Protein AF-A0AB34YQG7-F1 (afdb_monomer_lite)

Radius of gyration: 16.18 Å; chains: 1; bounding box: 40×38×42 Å

pLDDT: mean 85.23, std 12.08, range [42.72, 97.69]

Foldseek 3Di:
DPDQQWDFDDDPPDGQWIFQQGPHVWTFIWGADPVRDIWTQWTADPVPRAIEGRDHDDPDNYHYPDDDDDDDDDPVPDDDDDD

Secondary structure (DSSP, 8-state):
-----EE--EETTEE-EEEE-TTSSSEEEEEE-TT--EEEEEEE-TTT--EEES-SS-SSSEEESS---PPP--GGGPPPPP-

Sequence (83 aa):
MSGFYGATPQTSWTGYAEMGLNGSSNFSIKVGDDLVTWRQALYVDRATGNVAIGANAPLTRLDVDGPIRPVSYSKINLPQASN

Structure (mmCIF, N/CA/C/O backbone):
data_AF-A0AB34YQG7-F1
#
_entry.id   AF-A0AB34YQG7-F1
#
loop_
_atom_site.group_PDB
_atom_site.id
_atom_site.type_symbol
_atom_site.label_atom_id
_atom_site.label_alt_id
_atom_site.label_comp_id
_atom_site.label_asym_id
_atom_site.label_entity_id
_atom_site.label_seq_id
_atom_site.pdbx_PDB_ins_code
_atom_site.Cartn_x
_atom_site.Cartn_y
_atom_site.Cartn_z
_atom_site.occupancy
_atom_site.B_iso_or_equiv
_atom_site.auth_seq_id
_atom_site.auth_comp_id
_atom_site.auth_asym_id
_atom_site.auth_atom_id
_atom_site.pdbx_PDB_model_num
ATOM 1 N N . MET A 1 1 ? 4.782 24.348 -12.227 1.00 42.72 1 MET A N 1
ATOM 2 C CA . MET A 1 1 ? 5.738 23.223 -12.308 1.00 42.72 1 MET A CA 1
ATOM 3 C C . MET A 1 1 ? 5.253 22.163 -11.330 1.00 42.72 1 MET A C 1
ATOM 5 O O . MET A 1 1 ? 5.302 22.425 -10.135 1.00 42.72 1 MET A O 1
ATOM 9 N N . SER A 1 2 ? 4.674 21.045 -11.787 1.00 51.75 2 SER A N 1
ATOM 10 C CA . SER A 1 2 ? 4.274 19.968 -10.868 1.00 51.75 2 SER A CA 1
ATOM 11 C C . SER A 1 2 ? 5.529 19.205 -10.453 1.00 51.75 2 SER A C 1
ATOM 13 O O . SER A 1 2 ? 6.014 18.341 -11.180 1.00 51.75 2 SER A O 1
ATOM 15 N N . GLY A 1 3 ? 6.115 19.608 -9.328 1.00 59.00 3 GLY A N 1
ATOM 16 C CA . GLY A 1 3 ? 7.247 18.907 -8.741 1.00 59.00 3 GLY A CA 1
ATOM 17 C C . GLY A 1 3 ? 6.807 17.538 -8.237 1.00 59.00 3 GLY A C 1
ATOM 18 O O . GLY A 1 3 ? 5.753 17.405 -7.613 1.00 59.00 3 GLY A O 1
ATOM 19 N N . PHE A 1 4 ? 7.624 16.524 -8.493 1.00 57.50 4 PHE A N 1
ATOM 20 C CA . PHE A 1 4 ? 7.551 15.267 -7.766 1.00 57.50 4 PHE A CA 1
ATOM 21 C C . PHE A 1 4 ? 7.877 15.554 -6.291 1.00 57.50 4 PHE A C 1
ATOM 23 O O . PHE A 1 4 ? 9.028 15.790 -5.936 1.00 57.50 4 PHE A O 1
ATOM 30 N N . TYR A 1 5 ? 6.856 15.598 -5.433 1.00 64.56 5 TYR A N 1
ATOM 31 C CA . TYR A 1 5 ? 7.025 15.648 -3.977 1.00 64.56 5 TYR A CA 1
ATOM 32 C C . TYR A 1 5 ? 7.174 14.218 -3.460 1.00 64.56 5 TYR A C 1
ATOM 34 O O . TYR A 1 5 ? 6.215 13.608 -2.979 1.00 64.56 5 TYR A O 1
ATOM 42 N N . GLY A 1 6 ? 8.368 13.659 -3.634 1.00 69.94 6 GLY A N 1
ATOM 43 C CA . GLY A 1 6 ? 8.674 12.297 -3.230 1.00 69.94 6 GLY A CA 1
ATOM 44 C C . GLY A 1 6 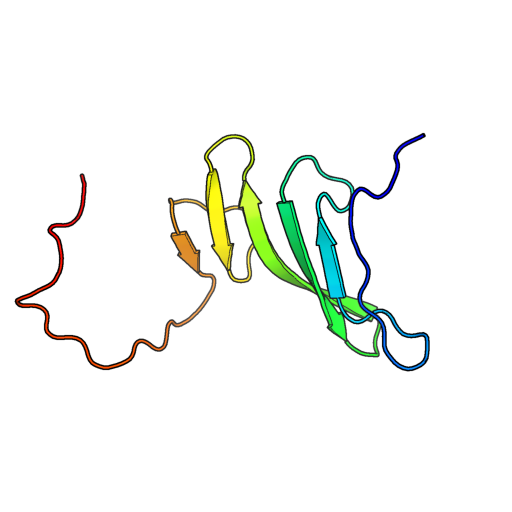? 10.162 11.975 -3.268 1.00 69.94 6 GLY A C 1
ATOM 45 O O . GLY A 1 6 ? 10.978 12.789 -3.695 1.00 69.94 6 GLY A O 1
ATOM 46 N N . ALA A 1 7 ? 10.503 10.766 -2.835 1.00 75.12 7 ALA A N 1
ATOM 47 C CA . ALA A 1 7 ? 11.829 10.182 -2.989 1.00 75.12 7 ALA A CA 1
ATOM 48 C C . ALA A 1 7 ? 11.737 8.910 -3.842 1.00 75.12 7 ALA A C 1
ATOM 50 O O . ALA A 1 7 ? 10.775 8.147 -3.716 1.00 75.12 7 ALA A O 1
ATOM 51 N N . THR A 1 8 ? 12.749 8.673 -4.678 1.00 74.56 8 THR A N 1
ATOM 52 C CA . THR A 1 8 ? 12.927 7.440 -5.457 1.00 74.56 8 THR A CA 1
ATOM 53 C C . THR A 1 8 ? 14.181 6.695 -4.984 1.00 74.56 8 THR A C 1
ATOM 55 O O . THR A 1 8 ? 15.276 6.907 -5.511 1.00 74.56 8 THR A O 1
ATOM 58 N N . PRO A 1 9 ? 14.087 5.855 -3.935 1.00 73.75 9 PRO A N 1
ATOM 59 C CA . PRO A 1 9 ? 15.204 5.005 -3.539 1.00 73.75 9 PRO A CA 1
ATOM 60 C C . PRO A 1 9 ? 15.671 4.134 -4.715 1.00 73.75 9 PRO A C 1
ATOM 62 O O . PRO A 1 9 ? 14.863 3.471 -5.371 1.00 73.75 9 PRO A O 1
ATOM 65 N N . GLN A 1 10 ? 16.979 4.143 -4.979 1.00 72.00 10 GLN A N 1
ATOM 66 C CA . GLN A 1 10 ? 17.588 3.463 -6.124 1.00 72.00 10 GLN A CA 1
ATOM 67 C C . GLN A 1 10 ? 18.789 2.606 -5.717 1.00 72.00 10 GLN A C 1
ATOM 69 O O . GLN A 1 10 ? 19.511 2.939 -4.775 1.00 72.00 10 GLN A O 1
ATOM 74 N N . THR A 1 11 ? 19.038 1.537 -6.474 1.00 68.88 11 THR A N 1
ATOM 75 C CA . THR A 1 11 ? 20.292 0.768 -6.434 1.00 68.88 11 THR A CA 1
ATOM 76 C C . THR A 1 11 ? 20.780 0.554 -7.861 1.00 68.88 11 THR A C 1
ATOM 78 O O . THR A 1 11 ? 19.971 0.231 -8.728 1.00 68.88 11 THR A O 1
ATOM 81 N N . SER A 1 12 ? 22.081 0.709 -8.121 1.00 73.94 12 SER A N 1
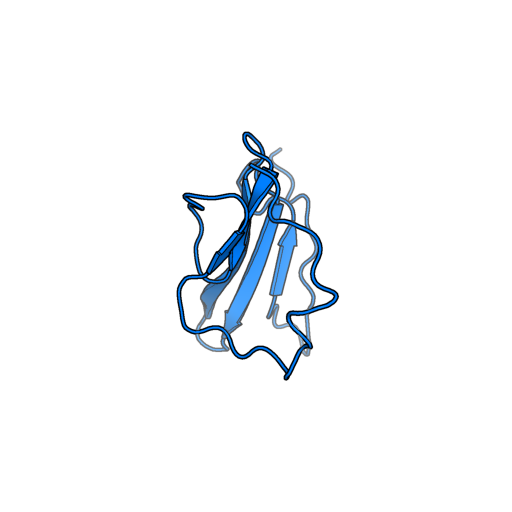ATOM 82 C CA . SER A 1 12 ? 22.665 0.517 -9.462 1.00 73.94 12 SER A CA 1
ATOM 83 C C . SER A 1 12 ? 21.955 1.308 -10.577 1.00 73.94 12 SER A C 1
ATOM 85 O O . SER A 1 12 ? 21.784 0.794 -11.675 1.00 73.94 12 SER A O 1
ATOM 87 N N . TRP A 1 13 ? 21.547 2.553 -10.295 1.00 66.44 13 TRP A N 1
ATOM 88 C CA . TRP A 1 13 ? 20.819 3.455 -11.211 1.00 66.44 13 TRP A CA 1
ATOM 89 C C . TRP A 1 13 ? 19.374 3.064 -11.554 1.00 66.44 13 TRP A C 1
ATOM 91 O O . TRP A 1 13 ? 18.722 3.775 -12.318 1.00 66.44 13 TRP A O 1
ATOM 101 N N . THR A 1 1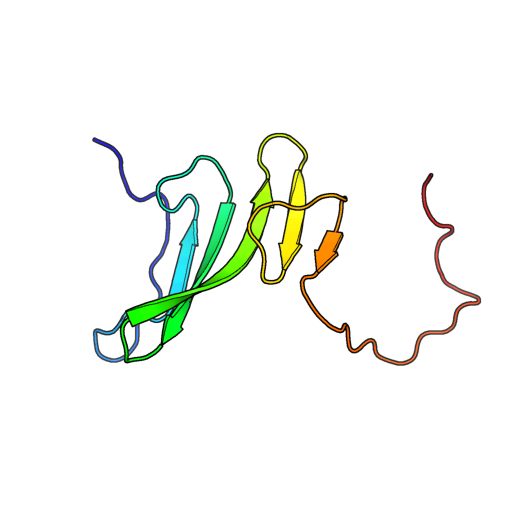4 ? 18.841 1.997 -10.956 1.00 72.19 14 THR A N 1
ATOM 102 C CA . THR A 1 14 ? 17.439 1.593 -11.119 1.00 72.19 14 THR A CA 1
ATOM 103 C C . THR A 1 14 ? 16.628 2.002 -9.891 1.00 72.19 14 THR A C 1
ATOM 105 O O . THR A 1 14 ? 16.989 1.680 -8.754 1.00 72.19 14 THR A O 1
ATOM 108 N N . GLY A 1 15 ? 15.530 2.731 -10.115 1.00 73.81 15 GLY A N 1
ATOM 109 C CA . GLY A 1 15 ? 14.555 3.080 -9.082 1.00 73.81 15 GLY A CA 1
ATOM 110 C C . GLY A 1 15 ? 13.565 1.938 -8.868 1.00 73.81 15 GLY A C 1
ATOM 111 O O . GLY A 1 15 ? 12.766 1.653 -9.752 1.00 73.81 15 GLY A O 1
ATOM 112 N N . TYR A 1 16 ? 13.605 1.304 -7.697 1.00 78.75 16 TYR A N 1
ATOM 113 C CA . TYR A 1 16 ? 12.711 0.186 -7.354 1.00 78.75 16 TYR A CA 1
ATOM 114 C C . TYR A 1 16 ? 11.511 0.608 -6.516 1.00 78.75 16 TYR A C 1
ATOM 116 O O . TYR A 1 16 ? 10.570 -0.162 -6.335 1.00 78.75 16 TYR A O 1
ATOM 124 N N . ALA A 1 17 ? 11.547 1.820 -5.972 1.00 79.56 17 ALA A N 1
ATOM 125 C CA . ALA A 1 17 ? 10.492 2.334 -5.129 1.00 79.56 17 ALA A CA 1
ATOM 126 C C . ALA A 1 17 ? 10.281 3.823 -5.372 1.00 79.56 17 ALA A C 1
ATOM 128 O O . ALA A 1 17 ? 11.220 4.569 -5.653 1.00 79.56 17 ALA A O 1
ATOM 129 N N . GLU A 1 18 ? 9.041 4.252 -5.186 1.00 80.19 18 GLU A N 1
ATOM 130 C CA . GLU A 1 18 ? 8.664 5.657 -5.135 1.00 80.19 18 GLU A CA 1
ATOM 131 C C . GLU A 1 18 ? 7.820 5.873 -3.886 1.00 80.19 18 GLU A C 1
ATOM 133 O O . GLU A 1 18 ? 6.871 5.123 -3.638 1.00 80.19 18 GLU A O 1
ATOM 138 N N . MET A 1 19 ? 8.145 6.904 -3.108 1.00 85.44 19 MET A N 1
ATOM 139 C CA . MET A 1 19 ? 7.324 7.333 -1.981 1.00 85.44 19 MET A CA 1
ATOM 140 C C . MET A 1 19 ? 6.992 8.813 -2.084 1.00 85.44 19 MET A C 1
ATOM 142 O O . MET A 1 19 ? 7.867 9.624 -2.378 1.00 85.44 19 MET A O 1
ATOM 146 N N . GLY A 1 20 ? 5.743 9.173 -1.804 1.00 84.75 20 GLY A N 1
ATOM 147 C CA . GLY A 1 20 ? 5.292 10.559 -1.798 1.00 84.75 20 GLY A CA 1
ATOM 148 C C . GLY A 1 20 ? 3.970 10.742 -2.523 1.00 84.75 20 GLY A C 1
ATOM 149 O O . GLY A 1 20 ? 3.148 9.827 -2.598 1.00 84.75 20 GLY A O 1
ATOM 150 N N . LEU A 1 21 ? 3.768 11.948 -3.045 1.00 79.94 21 LEU A N 1
ATOM 151 C CA . LEU A 1 21 ? 2.505 12.335 -3.666 1.00 79.94 21 LEU A CA 1
ATOM 152 C C . LEU A 1 21 ? 2.328 11.779 -5.086 1.00 79.94 21 LEU A C 1
ATOM 154 O O . LEU A 1 21 ? 1.224 11.830 -5.595 1.00 79.94 21 LEU A O 1
ATOM 158 N N . ASN A 1 22 ? 3.378 11.234 -5.713 1.00 69.38 22 ASN A N 1
ATOM 159 C CA . ASN A 1 22 ? 3.371 10.492 -6.989 1.00 69.38 22 ASN A CA 1
ATOM 160 C C . ASN A 1 22 ? 2.265 10.888 -8.006 1.00 69.38 22 ASN A C 1
ATOM 162 O O . ASN A 1 22 ? 1.417 10.075 -8.377 1.00 69.38 22 ASN A O 1
ATOM 166 N N . GLY A 1 23 ? 2.236 12.164 -8.413 1.00 73.25 23 GLY A N 1
ATOM 167 C CA . GLY A 1 23 ? 1.271 12.686 -9.397 1.00 73.25 23 GLY A CA 1
ATOM 168 C C . GLY A 1 23 ? -0.177 12.840 -8.899 1.00 73.25 23 GLY A C 1
ATOM 169 O O . GLY A 1 23 ? -1.062 13.182 -9.676 1.00 73.25 23 GLY A O 1
ATOM 170 N N . SER A 1 24 ? -0.415 12.613 -7.612 1.00 78.88 24 SER A N 1
ATOM 171 C CA . SER A 1 24 ? -1.688 12.691 -6.895 1.00 78.88 24 SER A CA 1
ATOM 172 C C . SER A 1 24 ? -1.592 13.670 -5.710 1.00 78.88 24 SER A C 1
ATOM 174 O O . SER A 1 24 ? -0.549 14.264 -5.450 1.00 78.88 24 SER A O 1
ATOM 176 N N . SER A 1 25 ? -2.691 13.860 -4.976 1.00 87.69 25 SER A N 1
ATOM 177 C CA . SER A 1 25 ? -2.692 14.524 -3.661 1.00 87.69 25 SER A CA 1
ATOM 178 C C . SER A 1 25 ? -2.606 13.540 -2.490 1.00 87.69 25 SER A C 1
ATOM 180 O O . SER A 1 25 ? -2.647 13.958 -1.336 1.00 87.69 25 SER A O 1
ATOM 182 N N . ASN A 1 26 ? -2.539 12.243 -2.778 1.00 90.38 26 ASN A N 1
ATOM 183 C CA . ASN A 1 26 ? -2.544 11.170 -1.789 1.00 90.38 26 ASN A CA 1
ATOM 184 C C . ASN A 1 26 ? -1.120 10.682 -1.532 1.00 90.38 26 ASN A C 1
ATOM 186 O O . ASN A 1 26 ? -0.309 10.616 -2.457 1.00 90.38 26 ASN A O 1
ATOM 190 N N . PHE A 1 27 ? -0.809 10.334 -0.283 1.00 91.38 27 PHE A N 1
ATOM 191 C CA . PHE A 1 27 ? 0.484 9.732 0.023 1.00 91.38 27 PHE A CA 1
ATOM 192 C C . PHE A 1 27 ? 0.482 8.278 -0.443 1.00 91.38 27 PHE A C 1
ATOM 194 O O . PHE A 1 27 ? -0.461 7.531 -0.184 1.00 91.38 27 PHE A O 1
ATOM 201 N N . SER A 1 28 ? 1.542 7.867 -1.129 1.00 93.31 28 SER A N 1
ATOM 202 C CA . SER A 1 28 ? 1.646 6.516 -1.660 1.00 93.31 28 SER A CA 1
ATOM 203 C C . SER A 1 28 ? 3.076 5.997 -1.620 1.00 93.31 28 SER A C 1
ATOM 205 O O . SER A 1 28 ? 4.034 6.765 -1.715 1.00 93.31 28 SER A O 1
ATOM 207 N N . ILE A 1 29 ? 3.197 4.678 -1.493 1.00 93.25 29 ILE A N 1
ATOM 208 C CA . ILE A 1 29 ? 4.421 3.917 -1.720 1.00 93.25 29 ILE A CA 1
ATOM 209 C C . ILE A 1 29 ? 4.122 2.911 -2.827 1.00 93.25 29 ILE A C 1
ATOM 211 O O . ILE A 1 29 ? 3.204 2.093 -2.701 1.00 93.25 29 ILE A O 1
ATOM 215 N N . LYS A 1 30 ? 4.899 2.969 -3.905 1.00 91.06 30 LYS A N 1
ATOM 216 C CA . LYS A 1 30 ? 4.856 2.002 -5.003 1.00 91.06 30 LYS A CA 1
ATOM 217 C C . LYS A 1 30 ? 6.201 1.313 -5.131 1.00 91.06 30 LYS A C 1
ATOM 219 O O . LYS A 1 30 ? 7.232 1.914 -4.833 1.00 91.06 30 LYS A O 1
ATOM 224 N N . VAL A 1 31 ? 6.173 0.068 -5.583 1.00 91.75 31 VAL A N 1
ATOM 225 C CA . VAL A 1 31 ? 7.375 -0.714 -5.880 1.00 91.75 31 VAL A CA 1
ATOM 226 C C . VAL A 1 31 ? 7.314 -1.222 -7.311 1.00 91.75 31 VAL A C 1
ATOM 228 O O . VAL A 1 31 ? 6.247 -1.623 -7.778 1.00 91.75 31 VAL A O 1
ATOM 231 N N . GLY A 1 32 ? 8.442 -1.152 -8.003 1.00 89.62 32 GLY A N 1
ATOM 232 C CA . GLY A 1 32 ? 8.618 -1.630 -9.367 1.00 89.62 32 GLY A CA 1
ATOM 233 C C . GLY A 1 32 ? 9.395 -2.942 -9.390 1.00 89.62 32 GLY A C 1
ATOM 234 O O . GLY A 1 32 ? 10.175 -3.218 -8.478 1.00 89.62 32 GLY A O 1
ATOM 235 N N . ASP A 1 33 ? 9.191 -3.744 -10.429 1.00 87.94 33 ASP A N 1
ATOM 236 C CA . ASP A 1 33 ? 10.130 -4.802 -10.804 1.00 87.94 33 ASP A CA 1
ATOM 237 C C . ASP A 1 33 ? 11.092 -4.340 -11.915 1.00 87.94 33 ASP A C 1
ATOM 239 O O . ASP A 1 33 ? 10.967 -3.238 -12.457 1.00 87.94 33 ASP A O 1
ATOM 243 N N . ASP A 1 34 ? 12.052 -5.200 -12.271 1.00 83.81 34 ASP A N 1
ATOM 244 C CA . ASP A 1 34 ? 13.028 -4.959 -13.348 1.00 83.81 34 ASP A CA 1
ATOM 245 C C . ASP A 1 34 ? 12.376 -4.771 -14.732 1.00 83.81 34 ASP A C 1
ATOM 247 O O . ASP A 1 34 ? 13.018 -4.302 -15.672 1.00 83.81 34 ASP A O 1
ATOM 251 N N . LEU A 1 35 ? 11.100 -5.144 -14.871 1.00 82.31 35 LEU A N 1
ATOM 252 C CA . LEU A 1 35 ? 10.319 -5.068 -16.103 1.00 82.31 35 LEU A CA 1
ATOM 253 C C . LEU A 1 35 ? 9.404 -3.835 -16.137 1.00 82.31 35 LEU A C 1
ATOM 255 O O . LEU A 1 35 ? 8.528 -3.742 -16.997 1.00 82.31 35 LEU A O 1
ATOM 259 N N . VAL A 1 36 ? 9.623 -2.865 -15.239 1.00 79.38 36 VAL A N 1
ATOM 260 C CA . VAL A 1 36 ? 8.876 -1.595 -15.158 1.00 79.38 36 VAL A CA 1
ATOM 261 C C . VAL A 1 36 ? 7.398 -1.794 -14.776 1.00 79.38 36 VAL A C 1
ATOM 263 O O . VAL A 1 36 ? 6.558 -0.915 -14.978 1.00 79.38 36 VAL A O 1
ATOM 266 N N . THR A 1 37 ? 7.049 -2.932 -14.170 1.00 88.00 37 THR A N 1
ATOM 267 C CA . THR A 1 37 ? 5.708 -3.142 -13.616 1.00 88.00 37 THR A CA 1
ATOM 268 C C . THR A 1 37 ? 5.627 -2.522 -12.229 1.00 88.00 37 THR A C 1
ATOM 270 O O . THR A 1 37 ? 6.267 -2.989 -11.289 1.00 88.00 37 THR A O 1
ATOM 273 N N . TRP A 1 38 ? 4.792 -1.494 -12.076 1.00 88.75 38 TRP A N 1
ATOM 274 C CA . TRP A 1 38 ? 4.571 -0.823 -10.796 1.00 88.75 38 TRP A CA 1
ATOM 275 C C . TRP A 1 38 ? 3.395 -1.418 -10.030 1.00 88.75 38 TRP A C 1
ATOM 277 O O . TRP A 1 38 ? 2.294 -1.567 -10.558 1.00 88.75 38 TRP A O 1
ATOM 287 N N . ARG A 1 39 ? 3.613 -1.696 -8.746 1.00 92.06 39 ARG A N 1
ATOM 288 C CA . ARG A 1 39 ? 2.605 -2.192 -7.807 1.00 92.06 39 ARG A CA 1
ATOM 289 C C . ARG A 1 39 ? 2.356 -1.162 -6.716 1.00 92.06 39 ARG A C 1
ATOM 291 O O . ARG A 1 39 ? 3.298 -0.599 -6.155 1.00 92.06 39 ARG A O 1
ATOM 298 N N . GLN A 1 40 ? 1.087 -0.941 -6.387 1.00 94.38 40 GLN A N 1
ATOM 299 C CA . GLN A 1 40 ? 0.703 -0.125 -5.240 1.00 94.38 40 GLN A CA 1
ATOM 300 C C . GLN A 1 40 ? 0.939 -0.930 -3.959 1.00 94.38 40 GLN A C 1
ATOM 302 O O . GLN A 1 40 ? 0.240 -1.903 -3.708 1.00 94.38 40 GLN A O 1
ATOM 307 N N . ALA A 1 41 ? 1.930 -0.545 -3.153 1.00 95.19 41 ALA A N 1
ATOM 308 C CA . ALA A 1 41 ? 2.229 -1.250 -1.907 1.00 95.19 41 ALA A CA 1
ATOM 309 C C . ALA A 1 41 ? 1.399 -0.685 -0.749 1.00 95.19 41 ALA A C 1
ATOM 311 O O . ALA A 1 41 ? 0.712 -1.429 -0.052 1.00 95.19 41 ALA A O 1
ATOM 312 N N . LEU A 1 42 ? 1.437 0.639 -0.579 1.00 96.00 42 LEU A N 1
ATOM 313 C CA . LEU A 1 42 ? 0.695 1.361 0.452 1.00 96.00 42 LEU A CA 1
ATOM 314 C C . LEU A 1 42 ? 0.113 2.641 -0.129 1.00 96.00 42 LEU A C 1
ATOM 316 O O . LEU A 1 42 ? 0.791 3.354 -0.868 1.00 96.00 42 LEU A O 1
ATOM 320 N N . TYR A 1 43 ? -1.125 2.947 0.224 1.00 96.38 43 TYR A N 1
ATOM 321 C CA . TYR A 1 43 ? -1.815 4.154 -0.201 1.00 96.38 43 TYR A CA 1
ATOM 322 C C . TYR A 1 43 ? -2.575 4.760 0.977 1.00 96.38 43 TYR A C 1
ATOM 324 O O . TYR A 1 43 ? -3.228 4.038 1.724 1.00 96.38 43 TYR A O 1
ATOM 332 N N . VAL A 1 44 ? -2.490 6.078 1.141 1.00 96.75 44 VAL A N 1
ATOM 333 C CA . VAL A 1 44 ? -3.222 6.828 2.166 1.00 96.75 44 VAL A CA 1
ATOM 334 C C . VAL A 1 44 ? -4.097 7.863 1.482 1.00 96.75 44 VAL A C 1
ATOM 336 O O . VAL A 1 44 ? -3.595 8.787 0.835 1.00 96.75 44 VAL A O 1
ATOM 339 N N . ASP A 1 45 ? -5.406 7.715 1.650 1.00 96.19 45 ASP A N 1
ATOM 340 C CA . ASP A 1 45 ? -6.384 8.651 1.118 1.00 96.19 45 ASP A CA 1
ATOM 341 C C . ASP A 1 45 ? -6.362 9.964 1.911 1.00 96.19 45 ASP A C 1
ATOM 343 O O . ASP A 1 45 ? -6.569 9.983 3.125 1.00 96.19 45 ASP A O 1
ATOM 347 N N . ARG A 1 46 ? -6.127 11.089 1.229 1.00 94.31 46 ARG A N 1
ATOM 348 C CA . ARG A 1 46 ? -6.042 12.410 1.867 1.00 94.31 46 ARG A CA 1
ATOM 349 C C . ARG A 1 46 ? -7.373 12.862 2.469 1.00 94.31 46 ARG A C 1
ATOM 351 O O . ARG A 1 46 ? -7.359 13.620 3.435 1.00 94.31 46 ARG A O 1
ATOM 358 N N . ALA A 1 47 ? -8.502 12.484 1.872 1.00 94.94 47 ALA A N 1
ATOM 359 C CA . ALA A 1 47 ? -9.811 12.988 2.281 1.00 94.94 47 ALA A CA 1
ATOM 360 C C . ALA A 1 47 ? -10.314 12.315 3.565 1.00 94.94 47 ALA A C 1
ATOM 362 O O . ALA A 1 47 ? -10.950 12.963 4.391 1.00 94.94 47 ALA A O 1
ATOM 363 N N . THR A 1 48 ? -10.010 11.030 3.735 1.00 95.81 48 THR A N 1
ATOM 364 C CA . THR A 1 48 ? -10.534 10.185 4.819 1.00 95.81 48 THR A CA 1
ATOM 365 C C . THR A 1 48 ? -9.469 9.756 5.827 1.00 95.81 48 THR A C 1
ATOM 367 O O . THR A 1 48 ? -9.798 9.413 6.961 1.00 95.81 48 THR A O 1
ATOM 370 N N . GLY A 1 49 ? -8.191 9.771 5.438 1.00 95.38 49 GLY A N 1
ATOM 371 C CA . GLY A 1 49 ? -7.100 9.183 6.213 1.00 95.38 49 GLY A CA 1
ATOM 372 C C . GLY A 1 49 ? -7.081 7.651 6.183 1.00 95.38 49 GLY A C 1
ATOM 373 O O . GLY A 1 49 ? -6.330 7.043 6.946 1.00 95.38 49 GLY A O 1
ATOM 374 N N . ASN A 1 50 ? -7.901 7.020 5.337 1.00 97.56 50 ASN A N 1
ATOM 375 C CA . ASN A 1 50 ? -7.942 5.570 5.201 1.00 97.56 50 ASN A CA 1
ATOM 376 C C . ASN A 1 50 ? -6.667 5.048 4.530 1.00 97.56 50 ASN A C 1
ATOM 378 O O . ASN A 1 50 ? -6.125 5.675 3.614 1.00 97.56 50 ASN A O 1
ATOM 382 N N . VAL A 1 51 ? -6.214 3.8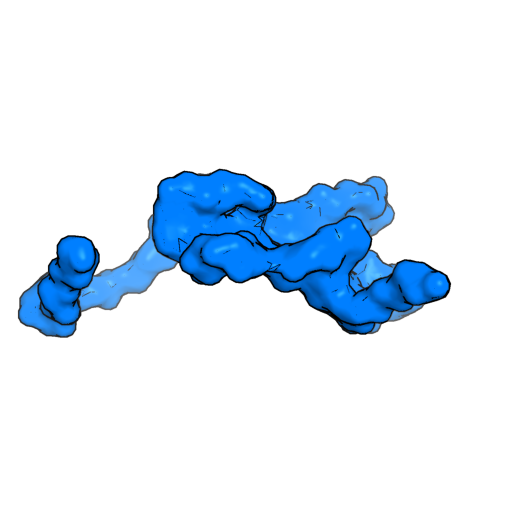75 4.968 1.00 97.69 51 VAL A N 1
ATOM 383 C CA . VAL A 1 51 ? -5.003 3.223 4.465 1.00 97.69 51 VAL A CA 1
ATOM 384 C C . VAL A 1 51 ? -5.382 1.973 3.683 1.00 97.69 51 VAL A C 1
ATOM 386 O O . VAL A 1 51 ? -6.098 1.119 4.199 1.00 97.69 51 VAL A O 1
ATOM 389 N N . ALA A 1 52 ? -4.866 1.851 2.463 1.00 97.69 52 ALA A N 1
ATOM 390 C CA . ALA A 1 52 ? -4.927 0.634 1.665 1.00 97.69 52 ALA A CA 1
ATOM 391 C C . ALA A 1 52 ? -3.548 -0.034 1.568 1.00 97.69 52 ALA A C 1
ATOM 393 O O . ALA A 1 52 ? -2.531 0.644 1.383 1.00 97.69 52 ALA A O 1
ATOM 394 N N . ILE A 1 53 ? -3.532 -1.365 1.635 1.00 97.69 53 ILE A N 1
ATOM 395 C CA . ILE A 1 53 ? -2.379 -2.222 1.339 1.00 97.69 53 ILE A CA 1
ATOM 396 C C . ILE A 1 53 ? -2.705 -3.034 0.084 1.00 97.69 53 ILE A C 1
ATOM 398 O O . ILE A 1 53 ? -3.718 -3.728 0.050 1.00 97.69 53 ILE A O 1
ATOM 402 N N . GLY A 1 54 ? -1.870 -2.927 -0.952 1.00 96.44 54 GLY A N 1
ATOM 403 C CA . GLY A 1 54 ? -2.098 -3.603 -2.240 1.00 96.44 54 GLY A CA 1
ATOM 404 C C . GLY A 1 54 ? -3.113 -2.927 -3.177 1.00 96.44 54 GLY A C 1
ATOM 405 O O . GLY A 1 54 ? -3.156 -3.263 -4.354 1.00 96.44 54 GLY A O 1
ATOM 406 N N . ALA A 1 55 ? -3.874 -1.936 -2.696 1.00 95.00 55 ALA A N 1
ATOM 407 C CA . ALA A 1 55 ? -4.908 -1.223 -3.454 1.00 95.00 55 ALA A CA 1
ATOM 408 C C . ALA A 1 55 ? -4.743 0.307 -3.385 1.00 95.00 55 ALA A C 1
ATOM 410 O O . ALA A 1 55 ? -3.913 0.832 -2.642 1.00 95.00 55 ALA A O 1
ATOM 411 N N . ASN A 1 56 ? -5.538 1.040 -4.170 1.00 93.62 56 ASN A N 1
ATOM 412 C CA . ASN A 1 56 ? -5.512 2.508 -4.264 1.00 93.62 56 ASN A CA 1
ATOM 413 C C . ASN A 1 56 ? -6.852 3.189 -3.913 1.00 93.62 56 ASN A C 1
ATOM 415 O O . ASN A 1 56 ? -6.983 4.399 -4.089 1.00 93.62 56 ASN A O 1
ATOM 419 N N . ALA A 1 57 ? -7.841 2.429 -3.436 1.00 93.56 57 ALA A N 1
ATOM 420 C CA . ALA A 1 57 ? -9.181 2.920 -3.123 1.00 93.56 57 ALA A CA 1
ATOM 421 C C . ALA A 1 57 ? -9.730 2.231 -1.857 1.00 93.56 57 ALA A C 1
ATOM 423 O O . ALA A 1 57 ? -10.568 1.338 -1.969 1.00 93.56 57 ALA A O 1
ATOM 424 N N . PRO A 1 58 ? -9.237 2.595 -0.657 1.00 96.94 58 PRO A N 1
ATOM 425 C CA . PRO A 1 58 ? -9.668 1.959 0.584 1.00 96.94 58 PRO A CA 1
ATOM 426 C C . PRO A 1 58 ? -11.154 2.213 0.868 1.00 96.94 58 PRO A C 1
ATOM 428 O O . PRO A 1 58 ? -11.596 3.364 0.905 1.00 96.94 58 PRO A O 1
ATOM 431 N N . LEU A 1 59 ? -11.907 1.149 1.146 1.00 96.12 59 LEU A N 1
ATOM 432 C CA . LEU A 1 59 ? -13.331 1.215 1.501 1.00 96.12 59 LEU A CA 1
ATOM 433 C C . LEU A 1 59 ? -13.574 1.396 3.007 1.00 96.12 59 LEU A C 1
ATOM 435 O O . LEU A 1 59 ? -14.658 1.795 3.428 1.00 96.12 59 LEU A O 1
ATOM 439 N N . THR A 1 60 ? -12.567 1.109 3.831 1.00 95.69 60 THR A N 1
ATOM 440 C CA . THR A 1 60 ? -12.600 1.256 5.291 1.00 95.69 60 THR A CA 1
ATOM 441 C C . THR A 1 60 ? -11.260 1.785 5.805 1.00 95.69 60 THR A C 1
ATOM 443 O O . THR A 1 60 ? -10.333 1.998 5.026 1.00 95.69 60 THR A O 1
ATOM 446 N N . ARG A 1 61 ? -11.139 2.015 7.119 1.00 95.62 61 ARG A N 1
ATOM 447 C CA . ARG A 1 61 ? -9.952 2.647 7.729 1.00 95.62 61 ARG A CA 1
ATOM 448 C C . ARG A 1 61 ? -8.646 1.932 7.393 1.00 95.62 61 ARG A C 1
ATOM 450 O O . ARG A 1 61 ? -7.639 2.594 7.157 1.00 95.62 61 ARG A O 1
ATOM 457 N N . LEU A 1 62 ? -8.681 0.603 7.390 1.00 96.50 62 LEU A N 1
ATOM 458 C CA . LEU A 1 62 ? -7.599 -0.259 6.938 1.00 96.50 62 LEU A CA 1
ATOM 459 C C . LEU A 1 62 ? -8.177 -1.273 5.955 1.00 96.50 62 LEU A C 1
ATOM 461 O O . LEU A 1 62 ? -8.917 -2.166 6.363 1.00 96.50 62 LEU A O 1
ATOM 465 N N . ASP A 1 63 ? -7.831 -1.122 4.685 1.00 97.56 63 ASP A N 1
ATOM 466 C CA . ASP A 1 63 ? -8.241 -2.009 3.604 1.00 97.56 63 ASP A CA 1
ATOM 467 C C . ASP A 1 63 ? -7.027 -2.795 3.094 1.00 97.56 63 ASP A C 1
ATOM 469 O O . ASP A 1 63 ? -5.968 -2.221 2.833 1.00 97.56 63 ASP A O 1
ATOM 473 N N . VAL A 1 64 ? -7.144 -4.116 3.001 1.00 97.06 64 VAL A N 1
ATOM 474 C CA . VAL A 1 64 ? -6.048 -4.993 2.575 1.00 97.06 64 VAL A CA 1
ATOM 475 C C . VAL A 1 64 ? -6.560 -5.864 1.444 1.00 97.06 64 VAL A C 1
ATOM 477 O O . VAL A 1 64 ? -7.398 -6.738 1.663 1.00 97.06 64 VAL A O 1
ATOM 480 N N . ASP A 1 65 ? -6.018 -5.652 0.246 1.00 96.75 65 ASP A N 1
ATOM 481 C CA . ASP A 1 65 ? -6.327 -6.469 -0.926 1.00 96.75 65 ASP A CA 1
ATOM 482 C C . ASP A 1 65 ? -5.523 -7.775 -0.883 1.00 96.75 65 ASP A C 1
ATOM 484 O O . ASP A 1 65 ? -4.500 -7.952 -1.548 1.00 96.75 65 ASP A O 1
ATOM 488 N N . GLY A 1 66 ? -5.939 -8.670 0.014 1.00 95.56 66 GLY A N 1
ATOM 489 C CA . GLY A 1 66 ? -5.367 -10.001 0.155 1.00 95.56 66 GLY A CA 1
ATOM 490 C C . GLY A 1 66 ? -5.335 -10.537 1.590 1.00 95.56 66 GLY A C 1
ATOM 491 O O . GLY A 1 66 ? -5.783 -9.888 2.537 1.00 95.56 66 GLY A O 1
ATOM 492 N N . PRO A 1 67 ? -4.806 -11.760 1.777 1.00 95.25 67 PRO A N 1
ATOM 493 C CA . PRO A 1 67 ? -4.723 -12.394 3.088 1.00 95.25 67 PRO A CA 1
ATOM 494 C C . PRO A 1 67 ? -3.775 -11.664 4.050 1.00 95.25 67 PRO A C 1
ATOM 496 O O . PRO A 1 67 ? -2.673 -11.264 3.680 1.00 95.25 67 PRO A O 1
ATOM 499 N N . ILE A 1 68 ? -4.157 -11.598 5.327 1.00 94.81 68 ILE A N 1
ATOM 500 C CA . ILE A 1 68 ? -3.309 -11.096 6.417 1.00 94.81 68 ILE A CA 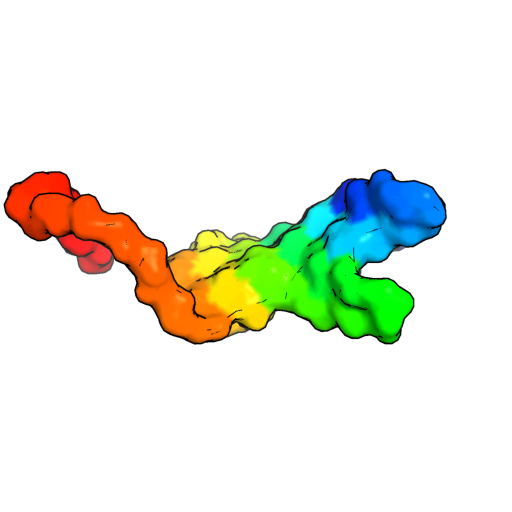1
ATOM 501 C C . ILE A 1 68 ? -2.743 -12.289 7.194 1.00 94.81 68 ILE A C 1
ATOM 503 O O . ILE A 1 68 ? -3.476 -13.213 7.546 1.00 94.81 68 ILE A O 1
ATOM 507 N N . ARG A 1 69 ? -1.443 -12.255 7.514 1.00 93.75 69 ARG A N 1
ATOM 508 C CA . ARG A 1 69 ? -0.783 -13.231 8.397 1.00 93.75 69 ARG A CA 1
ATOM 509 C C . ARG A 1 69 ? -0.458 -12.592 9.755 1.00 93.75 69 ARG A C 1
ATOM 511 O O . ARG A 1 69 ? 0.651 -12.086 9.928 1.00 93.75 69 ARG A O 1
ATOM 518 N N . PRO A 1 70 ? -1.390 -12.587 10.721 1.00 89.56 70 PRO A N 1
ATOM 519 C CA . PRO A 1 70 ? -1.105 -12.103 12.065 1.00 89.56 70 PRO A CA 1
ATOM 520 C C . PRO A 1 70 ? -0.262 -13.123 12.845 1.00 89.56 70 PRO A C 1
ATOM 522 O O . PRO A 1 70 ? -0.331 -14.330 12.606 1.00 89.56 70 PRO A O 1
ATOM 525 N N . VAL A 1 71 ? 0.519 -12.646 13.812 1.00 89.00 71 VAL A N 1
ATOM 526 C CA . VAL A 1 71 ? 1.077 -13.509 14.866 1.00 89.00 71 VAL A CA 1
ATOM 527 C C . VAL A 1 71 ? -0.018 -13.882 15.872 1.00 89.00 71 VAL A C 1
ATOM 529 O O . VAL A 1 71 ? -1.058 -13.226 15.924 1.00 89.00 71 VAL A O 1
ATOM 532 N N . SER A 1 72 ? 0.204 -14.907 16.700 1.00 89.94 72 SER A N 1
ATOM 533 C CA . SER A 1 72 ? -0.718 -15.221 17.798 1.00 89.94 72 SER A CA 1
ATOM 534 C C . SER A 1 72 ? -0.804 -14.049 18.775 1.00 89.94 72 SER A C 1
ATOM 536 O O . SER A 1 72 ? 0.214 -13.585 19.287 1.00 89.94 72 SER A O 1
ATOM 538 N N . TYR A 1 73 ? -2.021 -13.602 19.073 1.00 83.88 73 TYR A N 1
ATOM 539 C CA . TYR A 1 73 ? -2.296 -12.589 20.087 1.00 83.88 73 TYR A CA 1
ATOM 540 C C . TYR A 1 73 ? -3.355 -13.099 21.065 1.00 83.88 73 TYR A C 1
ATOM 542 O O . TYR A 1 73 ? -4.283 -13.819 20.692 1.00 83.88 73 TYR A O 1
ATOM 550 N N . SER A 1 74 ? -3.231 -12.720 22.339 1.00 89.44 74 SER A N 1
ATOM 551 C CA . SER A 1 74 ? -4.278 -13.004 23.320 1.00 89.44 74 SER A CA 1
ATOM 552 C C . SER A 1 74 ? -5.465 -12.082 23.071 1.00 89.44 74 SER A C 1
ATOM 554 O O . SER A 1 74 ? -5.344 -10.863 23.190 1.00 89.44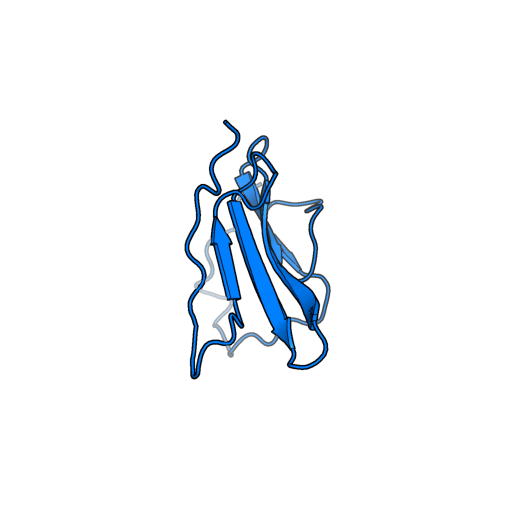 74 SER A O 1
ATOM 556 N N . LYS A 1 75 ? -6.631 -12.662 22.771 1.00 85.00 75 LYS A N 1
ATOM 557 C CA . LYS A 1 75 ? -7.873 -11.897 22.593 1.00 85.00 75 LYS A CA 1
ATOM 558 C C . LYS A 1 75 ? -8.298 -11.163 23.873 1.00 85.00 75 LYS A C 1
ATOM 560 O O . LYS A 1 75 ? -8.946 -10.129 23.787 1.00 85.00 75 LYS A O 1
ATOM 565 N N . ILE A 1 76 ? -7.914 -11.683 25.042 1.00 89.06 76 ILE A N 1
ATOM 566 C CA . ILE A 1 76 ? -8.330 -11.173 26.359 1.00 89.06 76 ILE A CA 1
ATOM 567 C C . ILE A 1 76 ? -7.797 -9.764 26.655 1.00 89.06 76 ILE A C 1
ATOM 569 O O . ILE A 1 76 ? -8.435 -9.026 27.394 1.00 89.06 76 ILE A O 1
ATOM 573 N N . ASN A 1 77 ? -6.674 -9.380 26.043 1.00 84.94 77 ASN A N 1
ATOM 574 C CA . ASN A 1 77 ? -6.051 -8.067 26.236 1.00 84.94 77 ASN A CA 1
ATOM 575 C C . ASN A 1 77 ? -6.237 -7.137 25.029 1.00 84.94 77 ASN A C 1
ATOM 577 O O . ASN A 1 77 ? -5.572 -6.105 24.949 1.00 84.94 77 ASN A O 1
ATOM 581 N N . LEU A 1 78 ? -7.087 -7.498 24.060 1.00 84.38 78 LEU A N 1
ATOM 582 C CA . LEU A 1 78 ? -7.359 -6.596 22.948 1.00 84.38 78 LEU A CA 1
ATOM 583 C C . LEU A 1 78 ? -8.184 -5.405 23.441 1.00 84.38 78 LEU A C 1
ATOM 585 O O . LEU A 1 78 ? -9.170 -5.610 24.156 1.00 84.38 78 LEU A O 1
ATOM 589 N N . PRO A 1 79 ? -7.840 -4.175 23.023 1.00 84.25 79 PRO A N 1
ATOM 590 C CA . PRO A 1 79 ? -8.750 -3.048 23.144 1.00 84.25 79 PRO A CA 1
ATOM 591 C C . PRO A 1 79 ? -10.107 -3.406 22.534 1.00 84.25 79 PRO A C 1
ATOM 593 O O . PRO A 1 79 ? -10.176 -4.136 21.539 1.00 84.25 79 PRO A O 1
ATOM 596 N N . GLN A 1 80 ? -11.191 -2.881 23.106 1.00 83.62 80 GLN A N 1
ATOM 597 C CA . GLN A 1 80 ? -12.486 -2.979 22.443 1.00 83.62 80 GLN A CA 1
ATOM 598 C C . GLN A 1 80 ? -12.394 -2.312 21.068 1.00 83.62 80 GLN A C 1
ATOM 600 O O . GLN A 1 80 ? -11.736 -1.281 20.915 1.00 83.62 80 GLN A O 1
ATOM 605 N N . ALA A 1 81 ? -13.049 -2.906 20.070 1.00 78.69 81 ALA A N 1
ATOM 606 C CA . ALA A 1 81 ? -13.191 -2.255 18.779 1.00 78.69 81 ALA A CA 1
ATOM 607 C C . ALA A 1 81 ? -13.880 -0.899 18.996 1.00 78.69 81 ALA A C 1
ATOM 609 O O . ALA A 1 81 ? -14.912 -0.828 19.665 1.00 78.69 81 ALA A O 1
ATOM 610 N N . SER A 1 82 ? -13.290 0.174 18.471 1.00 70.69 82 SER A N 1
ATOM 611 C CA . SER A 1 82 ? -13.966 1.467 18.410 1.00 70.69 82 SER A CA 1
ATOM 612 C C . SER A 1 82 ? -15.086 1.366 17.377 1.00 70.69 82 SER A C 1
ATOM 614 O O . SER A 1 82 ? -14.796 1.013 16.231 1.00 70.69 82 SER A O 1
ATOM 616 N N . ASN A 1 83 ? -16.322 1.653 17.789 1.00 58.41 83 ASN A N 1
ATOM 617 C CA . ASN A 1 83 ? -17.449 1.847 16.871 1.00 58.41 83 ASN A CA 1
ATOM 618 C C . ASN A 1 83 ? -17.257 3.099 16.013 1.00 58.41 83 ASN A C 1
ATOM 620 O O . ASN A 1 83 ? -16.721 4.097 16.550 1.00 58.41 83 ASN A O 1
#